Protein AF-A0A512IDS3-F1 (afdb_monomer)

Sequence (84 aa):
MRQLTAEYVCNPWEFADEGAYLAFEDPAAYEAARIPDRLTAERLAAYCRAMGIDPFSVPYYGSRAVLLRRPVDVLGRVPGRSLR

Nearest PDB structures (foldseek):
  2hj1-assembly1_B  TM=2.598E-01  e=5.459E+00  Haemophilus influenzae 86-028NP

Mean predicted aligned error: 10.23 Å

Structure (mmCIF, N/CA/C/O backbone):
data_AF-A0A512IDS3-F1
#
_entry.id   AF-A0A512IDS3-F1
#
loop_
_atom_site.group_PDB
_atom_site.id
_atom_site.type_symbol
_atom_site.label_atom_id
_atom_site.label_alt_id
_atom_site.label_comp_id
_atom_site.label_asym_id
_atom_site.label_entity_id
_atom_site.label_seq_id
_atom_site.pdbx_PDB_ins_code
_atom_site.Cartn_x
_atom_site.Cartn_y
_atom_site.Cartn_z
_atom_site.occupancy
_atom_site.B_iso_or_equiv
_atom_site.auth_seq_id
_atom_site.auth_comp_id
_atom_site.auth_asym_id
_atom_site.auth_atom_id
_atom_site.pdbx_PDB_model_num
ATOM 1 N N . MET A 1 1 ? -5.746 -17.077 -10.113 1.00 67.38 1 MET A N 1
ATOM 2 C CA . MET A 1 1 ? -5.459 -16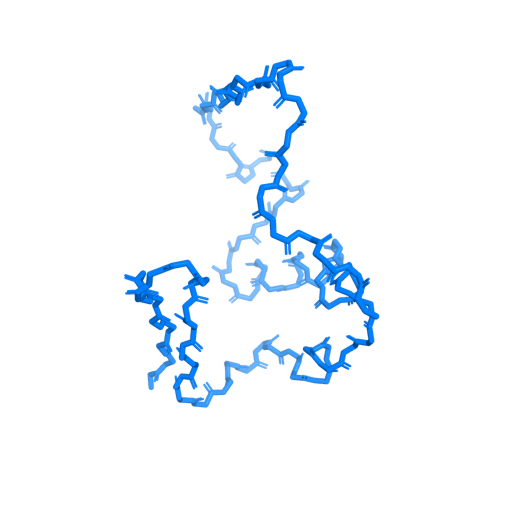.806 -8.690 1.00 67.38 1 MET A CA 1
ATOM 3 C C . MET A 1 1 ? -4.080 -16.176 -8.649 1.00 67.38 1 MET A C 1
ATOM 5 O O . MET A 1 1 ? -3.211 -16.712 -9.321 1.00 67.38 1 MET A O 1
ATOM 9 N N . ARG A 1 2 ? -3.918 -15.015 -8.003 1.00 79.75 2 ARG A N 1
ATOM 10 C CA . ARG A 1 2 ? -2.616 -14.344 -7.858 1.00 79.75 2 ARG A CA 1
ATOM 11 C C . ARG A 1 2 ? -1.963 -14.847 -6.577 1.00 79.75 2 ARG A C 1
ATOM 13 O O . ARG A 1 2 ? -2.651 -14.942 -5.558 1.00 79.75 2 ARG A O 1
ATOM 20 N N . GLN A 1 3 ? -0.692 -15.210 -6.643 1.00 81.56 3 GLN A N 1
ATOM 21 C CA . GLN A 1 3 ? 0.041 -15.780 -5.522 1.00 81.56 3 GLN A CA 1
ATOM 22 C C . GLN A 1 3 ? 1.408 -15.110 -5.432 1.00 81.56 3 GLN A C 1
ATOM 24 O O . GLN A 1 3 ? 2.154 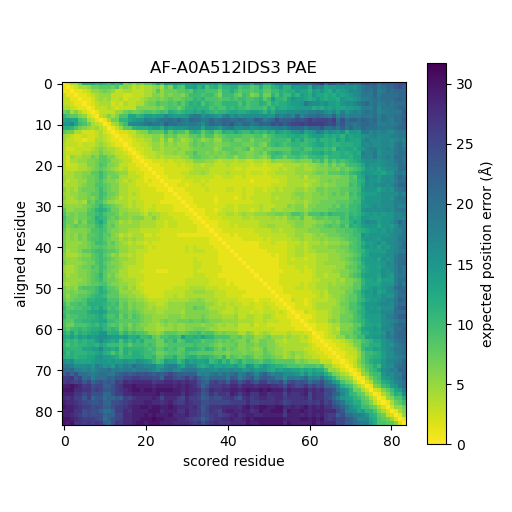-15.081 -6.404 1.00 81.56 3 GLN A O 1
ATOM 29 N N . LEU A 1 4 ? 1.716 -14.584 -4.248 1.00 80.44 4 LEU A N 1
ATOM 30 C CA . LEU A 1 4 ? 3.044 -14.096 -3.908 1.00 80.44 4 LEU A CA 1
ATOM 31 C C . LEU A 1 4 ? 3.665 -15.101 -2.944 1.00 80.44 4 LEU A C 1
ATOM 33 O O . LEU A 1 4 ? 3.159 -15.283 -1.832 1.00 80.44 4 LEU A O 1
ATOM 37 N N . THR A 1 5 ? 4.735 -15.762 -3.366 1.00 83.12 5 THR A N 1
ATOM 38 C CA . THR A 1 5 ? 5.547 -16.596 -2.477 1.00 83.12 5 THR A CA 1
ATOM 39 C C . THR A 1 5 ? 6.827 -15.855 -2.125 1.00 83.12 5 THR A C 1
ATOM 41 O O . THR A 1 5 ? 7.371 -15.097 -2.927 1.00 83.12 5 THR A O 1
ATOM 44 N N . ALA A 1 6 ? 7.278 -16.037 -0.888 1.00 80.44 6 ALA A N 1
ATOM 45 C CA . ALA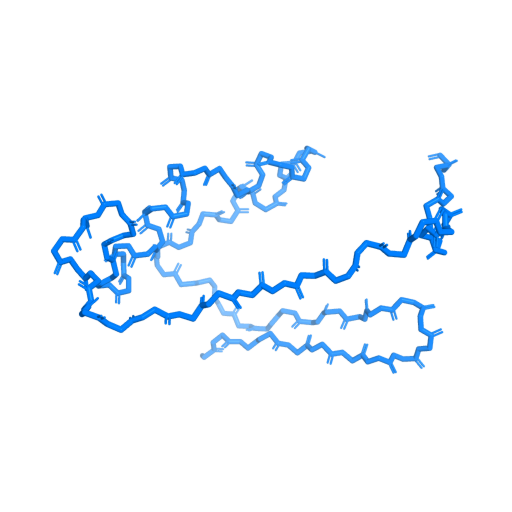 A 1 6 ? 8.543 -15.507 -0.415 1.00 80.44 6 ALA A CA 1
ATOM 46 C C . ALA A 1 6 ? 9.313 -16.639 0.263 1.00 80.44 6 ALA A C 1
ATOM 48 O O . ALA A 1 6 ? 8.808 -17.241 1.215 1.00 80.44 6 ALA A O 1
ATOM 49 N N . GLU A 1 7 ? 10.515 -16.926 -0.222 1.00 83.56 7 GLU A N 1
ATOM 50 C CA . GLU A 1 7 ? 11.381 -17.963 0.333 1.00 83.56 7 GLU A CA 1
ATOM 51 C C . GLU A 1 7 ? 12.640 -17.331 0.932 1.00 83.56 7 GLU A C 1
ATOM 53 O O . GLU A 1 7 ? 13.278 -16.453 0.342 1.00 83.56 7 GLU A O 1
ATOM 58 N N . TYR A 1 8 ? 12.997 -17.768 2.141 1.00 76.31 8 TYR A N 1
ATOM 59 C CA . TYR A 1 8 ? 14.252 -17.389 2.777 1.00 76.31 8 TYR A CA 1
ATOM 60 C C . TYR A 1 8 ? 15.340 -18.374 2.343 1.00 76.31 8 TYR A C 1
ATOM 62 O O . TYR A 1 8 ? 15.585 -19.369 3.021 1.00 76.31 8 TYR A O 1
ATOM 70 N N . VAL A 1 9 ? 15.968 -18.110 1.196 1.00 68.88 9 VAL A N 1
ATOM 71 C CA . VAL A 1 9 ? 16.905 -19.064 0.580 1.00 68.88 9 VAL A CA 1
ATOM 72 C C . VAL A 1 9 ? 18.264 -19.061 1.289 1.00 68.88 9 VAL A C 1
ATOM 74 O O . VAL A 1 9 ? 18.792 -20.130 1.572 1.00 68.88 9 VAL A O 1
ATOM 77 N N . CYS A 1 10 ? 18.803 -17.890 1.656 1.00 49.81 10 CYS A N 1
ATOM 78 C CA . CYS A 1 10 ? 19.943 -17.717 2.585 1.00 49.81 10 CYS A CA 1
ATOM 79 C C . CYS A 1 10 ? 20.404 -16.246 2.685 1.00 49.81 10 CYS A C 1
ATOM 81 O O . CYS A 1 10 ? 21.600 -15.978 2.762 1.00 49.81 10 CYS A O 1
ATOM 83 N N . ASN A 1 11 ? 19.462 -15.291 2.720 1.00 59.00 11 ASN A N 1
ATOM 84 C CA . ASN A 1 11 ? 19.700 -13.846 2.562 1.00 59.00 11 ASN A CA 1
ATOM 85 C C . ASN A 1 11 ? 20.285 -13.494 1.171 1.00 59.00 11 ASN A C 1
ATOM 87 O O . ASN A 1 11 ? 21.491 -13.636 0.968 1.00 59.00 11 ASN A O 1
ATOM 91 N N . PRO A 1 12 ? 19.487 -12.968 0.221 1.00 75.62 12 PRO A N 1
ATOM 92 C CA . PRO A 1 12 ? 18.214 -12.256 0.406 1.00 75.62 12 PRO A CA 1
ATOM 93 C C . PRO A 1 12 ? 16.958 -13.151 0.415 1.00 75.62 12 PRO A C 1
ATOM 95 O O . PRO A 1 12 ? 17.036 -14.359 0.216 1.00 75.62 12 PRO A O 1
ATOM 98 N N . TRP A 1 13 ? 15.803 -12.536 0.703 1.00 77.44 13 TRP A N 1
ATOM 99 C CA . TRP A 1 13 ? 14.486 -13.110 0.407 1.00 77.44 13 TRP A CA 1
ATOM 100 C C . TRP A 1 13 ? 14.269 -13.106 -1.105 1.00 77.44 13 TRP A C 1
ATOM 102 O O . TRP A 1 13 ? 14.472 -12.068 -1.742 1.00 77.44 13 TRP A O 1
ATOM 112 N N . GLU A 1 14 ? 13.826 -14.230 -1.653 1.00 79.75 14 GLU A N 1
ATOM 113 C CA . GLU A 1 14 ? 13.378 -14.316 -3.041 1.00 79.75 14 GLU A CA 1
ATOM 114 C C . GLU A 1 14 ? 11.854 -14.259 -3.080 1.00 79.75 14 GLU A C 1
ATOM 116 O O . GLU A 1 14 ? 11.183 -14.916 -2.284 1.00 79.75 14 GLU A O 1
ATOM 121 N N . PHE A 1 15 ? 11.316 -13.438 -3.980 1.00 82.00 15 PHE A N 1
ATOM 122 C CA . PHE A 1 15 ? 9.880 -13.270 -4.171 1.00 82.00 15 PHE A CA 1
ATOM 123 C C . PHE A 1 15 ? 9.513 -13.777 -5.560 1.00 82.00 15 PHE A C 1
ATOM 125 O O . PHE A 1 15 ? 10.081 -13.298 -6.544 1.00 82.00 15 PHE A O 1
ATOM 132 N N . ALA A 1 16 ? 8.557 -14.700 -5.642 1.00 84.75 16 ALA A N 1
ATOM 133 C CA . ALA A 1 16 ? 7.955 -15.101 -6.907 1.00 84.75 16 ALA A CA 1
ATOM 134 C C . ALA A 1 16 ? 6.514 -14.586 -6.966 1.00 84.75 16 ALA A C 1
ATOM 136 O O . ALA A 1 16 ? 5.719 -14.806 -6.047 1.00 84.75 16 ALA A O 1
ATOM 137 N N . ASP A 1 17 ? 6.212 -13.857 -8.039 1.00 87.12 17 ASP A N 1
ATOM 138 C CA . ASP A 1 17 ? 4.885 -13.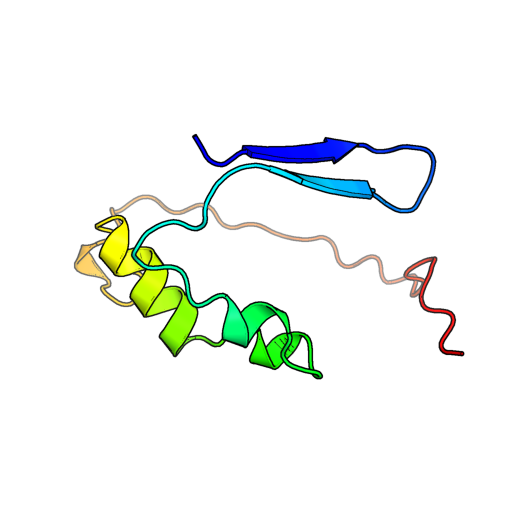326 -8.335 1.00 87.12 17 ASP A CA 1
ATOM 139 C C . ASP A 1 17 ? 4.268 -14.135 -9.479 1.00 87.12 17 ASP A C 1
ATOM 141 O O . ASP A 1 17 ? 4.771 -14.120 -10.605 1.00 87.12 17 ASP A O 1
ATOM 145 N N . GLU A 1 18 ? 3.191 -14.860 -9.183 1.00 87.31 18 GLU A N 1
ATOM 146 C CA . GLU A 1 18 ? 2.510 -15.729 -10.136 1.00 87.31 18 GLU A CA 1
ATOM 147 C C . GLU A 1 18 ? 1.040 -15.335 -10.321 1.00 87.31 18 GLU A C 1
ATOM 149 O O . GLU A 1 18 ? 0.306 -15.030 -9.374 1.00 87.31 18 GLU A O 1
ATOM 154 N N . GLY A 1 19 ? 0.578 -15.421 -11.570 1.00 88.88 19 GLY A N 1
ATOM 155 C CA . GLY A 1 19 ? -0.805 -15.160 -11.962 1.00 88.88 19 GLY A CA 1
ATOM 156 C C . GLY A 1 19 ? -1.038 -13.758 -12.527 1.00 88.88 19 GLY A C 1
ATOM 157 O O . GLY A 1 19 ? -0.162 -12.901 -12.549 1.00 88.88 19 GLY A O 1
ATOM 158 N N . ALA A 1 20 ? -2.252 -13.535 -13.032 1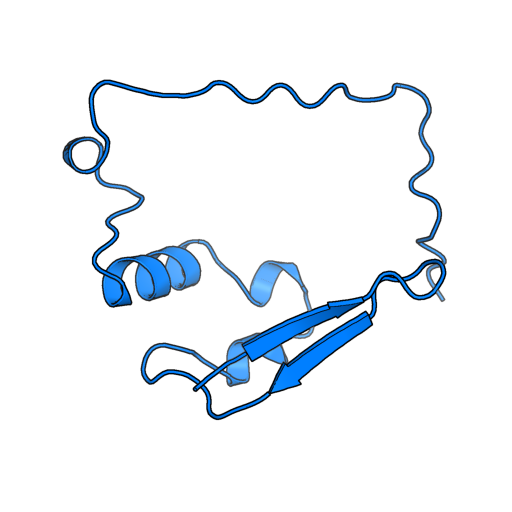.00 90.31 20 ALA A N 1
ATOM 159 C CA . ALA A 1 20 ? -2.636 -12.253 -13.610 1.00 90.31 20 ALA A CA 1
ATOM 160 C C . ALA A 1 20 ? -2.792 -11.174 -12.530 1.00 90.31 20 ALA A C 1
ATOM 162 O O . ALA A 1 20 ? -3.292 -11.456 -11.437 1.00 90.31 20 ALA A O 1
ATOM 163 N N . TYR A 1 21 ? -2.428 -9.939 -12.879 1.00 90.69 21 TYR A N 1
ATOM 164 C CA . TYR A 1 21 ? -2.745 -8.761 -12.080 1.00 90.69 21 TYR A CA 1
ATOM 165 C C . TYR A 1 21 ? -4.252 -8.665 -11.821 1.00 90.69 21 TYR A C 1
ATOM 167 O O . TYR A 1 21 ? -5.080 -8.974 -12.686 1.00 90.69 21 TYR A O 1
ATOM 175 N N . LEU A 1 22 ? -4.609 -8.228 -10.620 1.00 89.75 22 LEU A N 1
ATOM 176 C CA . LEU A 1 22 ? -5.977 -7.902 -10.252 1.00 89.75 22 LEU A CA 1
ATOM 177 C C . LEU A 1 22 ? -6.425 -6.651 -11.011 1.00 89.75 22 LEU A C 1
ATOM 179 O O . LEU A 1 22 ? -5.629 -5.778 -11.341 1.00 89.75 22 LEU A O 1
ATOM 183 N N . ALA A 1 23 ? -7.732 -6.532 -11.246 1.00 91.12 23 ALA A N 1
ATOM 184 C CA . ALA A 1 23 ? -8.295 -5.453 -12.060 1.00 91.12 23 ALA A CA 1
ATOM 185 C C . ALA A 1 23 ? -8.017 -4.037 -11.518 1.00 91.12 23 ALA A C 1
ATOM 187 O O . ALA A 1 23 ? -8.092 -3.071 -12.270 1.00 91.12 23 ALA A O 1
ATOM 188 N N . PHE A 1 24 ? -7.732 -3.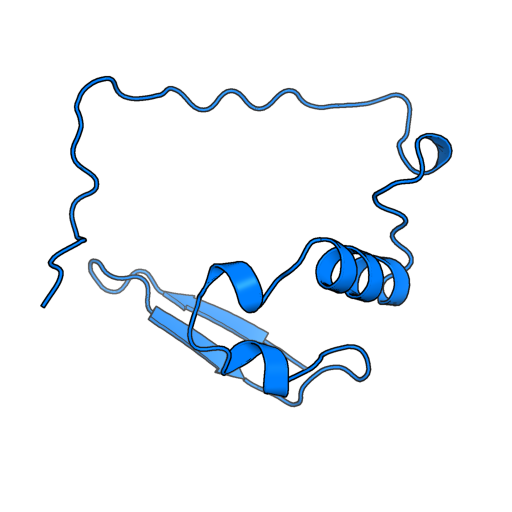911 -10.219 1.00 91.44 24 PHE A N 1
ATOM 189 C CA . PHE A 1 24 ? -7.423 -2.637 -9.571 1.00 91.44 24 PHE A CA 1
ATOM 190 C C . PHE A 1 24 ? -5.921 -2.343 -9.475 1.00 91.44 24 PHE A C 1
ATOM 192 O O . PHE A 1 24 ? -5.560 -1.247 -9.048 1.00 91.44 24 PHE A O 1
ATOM 199 N N . GLU A 1 25 ? -5.054 -3.307 -9.799 1.00 92.56 25 GLU A N 1
ATOM 200 C CA . GLU A 1 25 ? -3.607 -3.096 -9.798 1.00 92.56 25 GLU A CA 1
ATOM 201 C C . GLU A 1 25 ? -3.204 -2.203 -10.981 1.00 92.56 25 GLU A C 1
ATOM 203 O O . GLU A 1 25 ? -3.819 -2.225 -12.046 1.00 92.56 25 GLU A O 1
ATOM 208 N N . ASP A 1 26 ? -2.146 -1.419 -10.788 1.00 93.19 26 ASP A N 1
ATOM 209 C CA . ASP A 1 26 ? -1.490 -0.626 -11.827 1.00 93.19 26 ASP A CA 1
ATOM 210 C C . ASP A 1 26 ? -0.080 -1.188 -12.064 1.00 93.19 26 ASP A C 1
ATOM 212 O O . ASP A 1 26 ? 0.860 -0.807 -11.354 1.00 93.19 26 ASP A O 1
ATOM 216 N N . PRO A 1 27 ? 0.086 -2.097 -13.041 1.00 91.81 27 PRO A N 1
ATOM 217 C CA . PRO A 1 27 ? 1.370 -2.734 -13.313 1.00 91.81 27 PRO A CA 1
ATOM 218 C C . PRO A 1 27 ? 2.470 -1.748 -13.705 1.00 91.81 27 PRO A C 1
ATOM 220 O O . PRO A 1 27 ? 3.633 -1.963 -13.375 1.00 91.81 27 PRO A O 1
ATOM 223 N N . ALA A 1 28 ? 2.120 -0.633 -14.357 1.00 91.81 28 ALA A N 1
ATOM 224 C CA . ALA A 1 28 ? 3.104 0.369 -14.760 1.00 91.81 28 ALA A CA 1
ATOM 225 C C . ALA A 1 28 ? 3.782 1.024 -13.546 1.00 91.81 28 ALA A C 1
ATOM 227 O O . ALA A 1 28 ? 4.943 1.425 -13.618 1.00 91.81 28 ALA A O 1
ATOM 228 N N . ALA A 1 29 ? 3.087 1.087 -12.407 1.00 92.75 29 ALA A N 1
ATOM 229 C CA . ALA A 1 29 ? 3.651 1.598 -11.166 1.00 92.75 29 ALA A CA 1
ATOM 230 C C . ALA A 1 29 ? 4.782 0.719 -10.618 1.00 92.75 29 ALA A C 1
ATOM 232 O O . ALA A 1 29 ? 5.691 1.239 -9.973 1.00 92.75 29 ALA A O 1
ATOM 233 N N . TYR A 1 30 ? 4.757 -0.593 -10.865 1.00 90.00 30 TYR A N 1
ATOM 234 C CA . TYR A 1 30 ? 5.776 -1.518 -10.355 1.00 90.00 30 TYR A CA 1
ATOM 235 C C . TYR A 1 30 ? 7.143 -1.297 -11.003 1.00 90.00 30 TYR A C 1
ATOM 237 O O . TYR A 1 30 ? 8.173 -1.478 -10.349 1.00 90.00 30 TYR A O 1
ATOM 245 N N . GLU A 1 31 ? 7.137 -0.780 -12.228 1.00 91.00 31 GLU A N 1
ATOM 246 C CA . GLU A 1 31 ? 8.331 -0.440 -12.999 1.00 91.00 31 GLU A CA 1
ATOM 247 C C . GLU A 1 31 ? 8.889 0.955 -12.677 1.00 91.00 31 GLU A C 1
ATOM 249 O O . GLU A 1 31 ? 9.910 1.362 -13.236 1.00 91.00 31 GLU A O 1
ATOM 254 N N . ALA A 1 32 ? 8.273 1.713 -11.757 1.00 93.38 32 ALA A N 1
ATOM 255 C CA . ALA A 1 32 ? 8.789 3.029 -11.395 1.00 93.38 32 ALA A CA 1
ATOM 256 C C . ALA A 1 32 ? 10.228 2.924 -10.856 1.00 93.38 32 ALA A C 1
ATOM 258 O O . ALA A 1 32 ? 10.556 2.074 -10.016 1.00 93.38 32 ALA A O 1
ATOM 259 N N . ALA A 1 33 ? 11.103 3.816 -11.329 1.00 91.69 33 ALA A N 1
ATOM 260 C CA . ALA A 1 33 ? 12.533 3.765 -11.023 1.00 91.69 33 ALA A CA 1
ATOM 261 C C . ALA A 1 33 ? 12.818 3.902 -9.519 1.00 91.69 33 ALA A C 1
ATOM 263 O O . ALA A 1 33 ? 13.716 3.258 -8.975 1.00 91.69 33 ALA A O 1
ATOM 264 N N . ARG A 1 34 ? 12.040 4.738 -8.827 1.00 91.38 34 ARG A N 1
ATOM 265 C CA . ARG A 1 34 ? 12.168 4.958 -7.387 1.00 91.38 34 ARG A CA 1
ATOM 266 C C . ARG A 1 34 ? 11.180 4.066 -6.648 1.00 91.38 34 ARG A C 1
ATOM 268 O O . ARG A 1 34 ? 9.979 4.155 -6.865 1.00 91.38 34 ARG A O 1
ATOM 275 N N . ILE A 1 35 ? 11.691 3.268 -5.710 1.00 86.62 35 ILE A N 1
ATOM 276 C CA . ILE A 1 35 ? 10.877 2.372 -4.870 1.00 86.62 35 ILE A CA 1
ATOM 277 C C . ILE A 1 35 ? 9.700 3.103 -4.187 1.00 86.62 35 ILE A C 1
ATOM 279 O O . ILE A 1 35 ? 8.594 2.572 -4.250 1.00 86.62 35 ILE A O 1
ATOM 283 N N . PRO A 1 36 ? 9.869 4.305 -3.589 1.00 89.62 36 PRO A N 1
ATOM 284 C CA . PRO A 1 36 ? 8.749 5.026 -2.975 1.00 89.62 36 PRO A CA 1
ATOM 285 C C . PRO A 1 36 ? 7.623 5.395 -3.949 1.00 89.62 36 PRO A C 1
ATOM 287 O O . PRO A 1 36 ? 6.473 5.497 -3.536 1.00 89.62 36 PRO A O 1
ATOM 290 N N . ASP A 1 37 ? 7.935 5.560 -5.235 1.00 91.94 37 ASP A N 1
ATOM 291 C CA . ASP A 1 37 ? 6.967 5.991 -6.247 1.00 91.94 37 ASP A CA 1
ATOM 292 C C . ASP A 1 37 ? 6.098 4.810 -6.729 1.00 91.94 37 ASP A C 1
ATOM 294 O O . ASP A 1 37 ? 5.028 5.013 -7.303 1.00 91.94 37 ASP A O 1
ATOM 298 N N . ARG A 1 38 ? 6.518 3.564 -6.447 1.00 93.56 38 ARG A N 1
ATOM 299 C CA . ARG A 1 38 ? 5.776 2.341 -6.802 1.00 93.56 38 ARG A CA 1
ATOM 300 C C . ARG A 1 38 ? 4.495 2.166 -5.982 1.00 93.56 38 ARG A C 1
ATOM 302 O O . ARG A 1 38 ? 3.535 1.573 -6.466 1.00 93.56 38 ARG A O 1
ATOM 309 N N . LEU A 1 39 ? 4.464 2.684 -4.749 1.00 92.31 39 LEU A N 1
ATOM 310 C CA . LEU A 1 39 ? 3.316 2.601 -3.840 1.00 92.31 39 LEU A CA 1
ATOM 311 C C . LEU A 1 39 ? 3.119 3.926 -3.092 1.00 92.31 39 LEU A C 1
ATOM 313 O O . LEU A 1 39 ? 3.467 4.058 -1.919 1.00 92.31 39 LEU A O 1
ATOM 317 N N . THR A 1 40 ? 2.553 4.915 -3.784 1.00 92.38 40 THR A N 1
ATOM 318 C CA . THR A 1 40 ? 2.188 6.196 -3.164 1.00 92.38 40 THR A CA 1
ATOM 319 C C . THR A 1 40 ? 1.000 6.038 -2.209 1.00 92.38 40 THR A C 1
ATOM 321 O O . THR A 1 40 ? 0.272 5.040 -2.253 1.00 92.38 40 THR A O 1
ATOM 324 N N . ALA A 1 41 ? 0.766 7.036 -1.353 1.00 90.50 41 ALA A N 1
ATOM 325 C CA . ALA A 1 41 ? -0.369 7.037 -0.428 1.00 90.50 41 ALA A CA 1
ATOM 326 C C . ALA A 1 41 ? -1.721 7.000 -1.166 1.00 90.50 41 ALA A C 1
ATOM 328 O O . ALA A 1 41 ? -2.652 6.315 -0.739 1.00 90.50 41 ALA A O 1
ATOM 329 N N . GLU A 1 42 ? -1.819 7.689 -2.302 1.00 91.62 42 GLU A N 1
ATOM 330 C CA . GLU A 1 42 ? -3.010 7.712 -3.154 1.00 91.62 42 GLU A CA 1
ATOM 331 C C . GLU A 1 42 ? -3.272 6.335 -3.764 1.00 91.62 42 GLU A C 1
ATOM 333 O O . GLU A 1 42 ? -4.406 5.852 -3.752 1.00 91.62 42 GLU A O 1
ATOM 338 N N . ARG A 1 43 ? -2.215 5.676 -4.254 1.00 92.88 43 ARG A N 1
ATOM 339 C CA . ARG A 1 43 ? -2.304 4.330 -4.827 1.00 92.88 43 ARG A CA 1
ATOM 340 C C . ARG A 1 43 ? -2.683 3.298 -3.774 1.00 92.88 43 ARG A C 1
ATOM 342 O O . ARG A 1 43 ? -3.566 2.480 -4.016 1.00 92.88 43 ARG A O 1
ATOM 349 N N . LEU A 1 44 ? -2.072 3.378 -2.592 1.00 92.44 44 LEU A N 1
ATOM 350 C CA . LEU A 1 44 ? -2.448 2.554 -1.447 1.00 92.44 44 LEU A CA 1
ATOM 351 C C . LEU A 1 44 ? -3.940 2.713 -1.130 1.00 92.44 44 LEU A C 1
ATOM 353 O O . LEU A 1 44 ? -4.646 1.718 -1.002 1.00 92.44 44 LEU A O 1
ATOM 357 N N . ALA A 1 45 ? -4.441 3.948 -1.068 1.00 92.75 45 ALA A N 1
ATOM 358 C CA . ALA A 1 45 ? -5.854 4.202 -0.809 1.00 92.75 45 ALA A CA 1
ATOM 359 C C . ALA A 1 45 ? -6.772 3.642 -1.902 1.00 92.75 45 ALA A C 1
ATOM 361 O O . ALA A 1 45 ? -7.824 3.090 -1.583 1.00 92.75 45 ALA A O 1
ATOM 362 N N . ALA A 1 46 ? -6.381 3.751 -3.174 1.00 93.81 46 ALA A N 1
ATOM 363 C CA . ALA A 1 46 ? -7.126 3.164 -4.285 1.00 93.81 46 ALA A CA 1
ATOM 364 C C . ALA A 1 46 ? -7.199 1.631 -4.173 1.00 93.81 46 ALA A C 1
ATOM 366 O O . ALA A 1 46 ? -8.288 1.064 -4.272 1.00 93.81 46 ALA A O 1
ATOM 367 N N . TYR A 1 47 ? -6.072 0.971 -3.889 1.00 94.88 47 TYR A N 1
ATOM 368 C CA . TYR A 1 47 ? -6.018 -0.483 -3.709 1.00 94.88 47 TYR A CA 1
ATOM 369 C C . TYR A 1 47 ? -6.838 -0.931 -2.493 1.00 94.88 47 TYR A C 1
ATOM 371 O O . TYR A 1 47 ? -7.612 -1.881 -2.589 1.00 94.88 47 TYR A O 1
ATOM 379 N N . CYS A 1 48 ? -6.738 -0.220 -1.365 1.00 94.62 48 CYS A N 1
ATOM 380 C CA . CYS A 1 48 ? -7.567 -0.474 -0.188 1.00 94.62 48 CYS A CA 1
ATOM 381 C C . CYS A 1 48 ? -9.061 -0.397 -0.526 1.00 94.62 48 CYS A C 1
ATOM 383 O O . CYS A 1 48 ? -9.802 -1.333 -0.228 1.00 94.62 48 CYS A O 1
ATOM 385 N N . ARG A 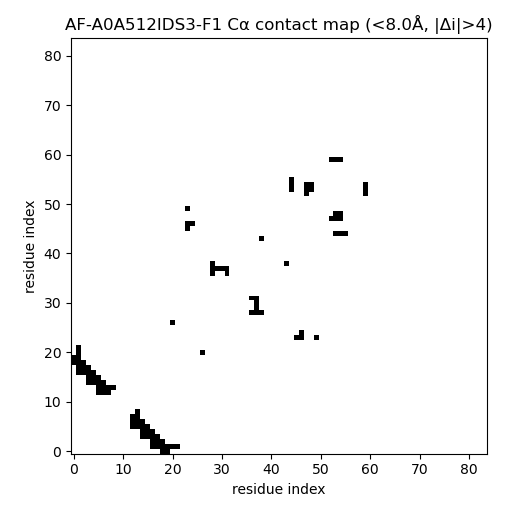1 49 ? -9.499 0.665 -1.210 1.00 94.38 49 ARG A N 1
ATOM 386 C CA . ARG A 1 49 ? -10.914 0.843 -1.574 1.00 94.38 49 ARG A CA 1
ATOM 387 C C . ARG A 1 49 ? -11.422 -0.248 -2.507 1.00 94.38 49 ARG A C 1
ATOM 389 O O . ARG A 1 49 ? -12.556 -0.687 -2.341 1.00 94.38 49 ARG A O 1
ATOM 396 N N . ALA A 1 50 ? -10.592 -0.731 -3.431 1.00 95.06 50 ALA A N 1
ATOM 397 C CA . ALA A 1 50 ? -10.942 -1.862 -4.289 1.00 95.06 50 ALA A CA 1
ATOM 398 C C . ALA A 1 50 ? -11.194 -3.162 -3.498 1.00 95.06 50 ALA A C 1
ATOM 400 O O . ALA A 1 50 ? -11.956 -4.016 -3.945 1.00 95.06 50 ALA A O 1
ATOM 401 N N . MET A 1 51 ? -10.609 -3.286 -2.303 1.00 92.31 51 MET A N 1
ATOM 402 C CA . MET A 1 51 ? -10.850 -4.381 -1.355 1.00 92.31 51 MET A CA 1
ATOM 403 C C . MET A 1 51 ? -11.926 -4.049 -0.302 1.00 92.31 51 MET A C 1
ATOM 405 O O . MET A 1 51 ? -12.118 -4.819 0.637 1.00 92.31 51 MET A O 1
ATOM 409 N N . GLY A 1 52 ? -12.619 -2.910 -0.423 1.00 93.62 52 GLY A N 1
ATOM 410 C CA . GLY A 1 52 ? -13.620 -2.455 0.550 1.00 93.62 52 GLY A CA 1
ATOM 411 C C . GLY A 1 52 ? -13.035 -1.867 1.842 1.00 93.62 52 GLY A C 1
ATOM 412 O O . GLY A 1 52 ? -13.752 -1.722 2.829 1.00 93.62 52 GLY A O 1
ATOM 413 N N . ILE A 1 53 ? -11.745 -1.529 1.847 1.00 94.62 53 ILE A N 1
ATOM 414 C CA . ILE A 1 53 ? -11.035 -0.929 2.980 1.00 94.62 53 ILE A CA 1
ATOM 415 C C . ILE A 1 53 ? -10.999 0.591 2.794 1.00 94.62 53 ILE A C 1
ATOM 417 O O . ILE A 1 53 ? -10.570 1.072 1.743 1.00 94.62 53 ILE A O 1
ATOM 421 N N . ASP A 1 54 ? -11.374 1.359 3.820 1.00 92.44 54 ASP A N 1
ATOM 422 C CA . ASP A 1 54 ? -11.275 2.824 3.798 1.00 92.44 54 ASP A CA 1
ATOM 423 C C . ASP A 1 54 ? -10.207 3.331 4.786 1.00 92.44 54 ASP A C 1
ATOM 425 O O . ASP A 1 54 ? -10.502 3.627 5.946 1.00 92.44 54 ASP A O 1
ATOM 429 N N . PRO A 1 55 ? -8.934 3.421 4.356 1.00 88.12 55 PRO A N 1
ATOM 430 C CA . PRO A 1 55 ? -7.804 3.569 5.268 1.00 88.12 55 PRO A CA 1
ATOM 431 C C . PRO A 1 55 ? -7.722 4.946 5.935 1.00 88.12 55 PRO A C 1
ATOM 433 O O . PRO A 1 55 ? -7.050 5.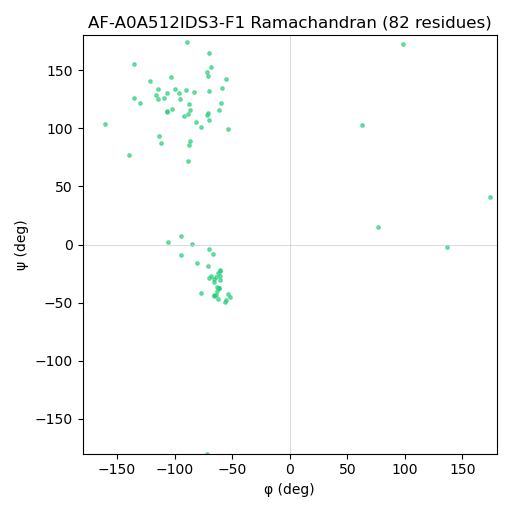081 6.957 1.00 88.12 55 PRO A O 1
ATOM 436 N N . PHE A 1 56 ? -8.388 5.961 5.381 1.00 86.62 56 PHE A N 1
ATOM 437 C CA . PHE A 1 56 ? -8.374 7.330 5.907 1.00 86.62 56 PHE A CA 1
ATOM 438 C C . PHE A 1 56 ? -9.677 7.721 6.608 1.00 86.62 56 PHE A C 1
ATOM 440 O O . PHE A 1 56 ? -9.811 8.845 7.090 1.00 86.62 56 PHE A O 1
ATOM 447 N N . SER A 1 57 ? -10.628 6.795 6.702 1.00 88.44 57 SER A N 1
ATOM 448 C CA . SER A 1 57 ? -11.872 6.992 7.428 1.00 88.44 57 SER A CA 1
ATOM 449 C C . SER A 1 57 ? -11.716 6.504 8.859 1.00 88.44 57 SER A C 1
ATOM 451 O O . SER A 1 57 ? -11.621 5.310 9.117 1.00 88.44 57 SER A O 1
ATOM 453 N N . VAL A 1 58 ? -11.705 7.430 9.820 1.00 87.38 58 VAL A N 1
ATOM 454 C CA . VAL A 1 58 ? -11.704 7.074 11.250 1.00 87.38 58 VAL A CA 1
ATOM 455 C C . VAL A 1 58 ? -12.870 6.131 11.600 1.00 87.38 58 VAL A C 1
ATOM 457 O O . VAL A 1 58 ? -12.612 5.144 12.282 1.00 87.38 58 VAL A O 1
ATOM 460 N N . PRO A 1 59 ? -14.107 6.340 11.094 1.00 90.44 59 PRO A N 1
ATOM 461 C CA . PRO A 1 59 ? -15.215 5.408 11.319 1.00 90.44 59 PRO A CA 1
ATOM 462 C C . PRO A 1 59 ? -15.008 3.981 10.793 1.00 90.44 59 PRO A C 1
ATOM 464 O O . PRO A 1 59 ? -15.676 3.072 11.280 1.00 90.44 59 PRO A O 1
ATOM 467 N N . TYR A 1 60 ? -14.129 3.766 9.805 1.00 90.75 60 TYR A N 1
ATOM 468 C CA . TYR A 1 60 ? -13.810 2.420 9.313 1.00 90.75 60 TYR A CA 1
ATOM 469 C C . TYR A 1 60 ? -13.097 1.584 10.387 1.00 90.75 60 TYR A C 1
ATOM 471 O O . TYR A 1 60 ? -13.277 0.368 10.469 1.00 90.75 60 TYR A O 1
ATOM 479 N N . TYR A 1 61 ? -12.305 2.235 11.240 1.00 89.19 61 TYR A N 1
ATOM 480 C CA . TYR A 1 61 ? -11.607 1.573 12.331 1.00 89.19 61 TYR A CA 1
ATOM 481 C C . TYR A 1 61 ? -12.528 1.408 13.542 1.00 89.19 61 TYR A C 1
ATOM 483 O O . TYR A 1 61 ? -13.182 2.341 14.002 1.00 89.19 61 TYR A O 1
ATOM 491 N N . GLY A 1 62 ? -12.559 0.194 14.091 1.00 88.12 62 GLY A N 1
ATOM 492 C CA . GLY A 1 62 ? -13.269 -0.084 15.335 1.00 88.12 62 GLY A CA 1
ATOM 493 C C . GLY A 1 62 ? -12.567 0.509 16.562 1.00 88.12 62 GLY A C 1
ATOM 494 O O . GLY A 1 62 ? -11.479 1.071 16.495 1.00 88.12 62 GLY A O 1
ATOM 495 N N . SER A 1 63 ? -13.157 0.295 17.736 1.00 90.38 63 SER A N 1
ATOM 496 C CA . SER A 1 63 ? -12.626 0.783 19.020 1.00 90.38 63 SER A CA 1
ATOM 497 C C . SER A 1 63 ? -11.350 0.080 19.502 1.00 90.38 63 SER A C 1
ATOM 499 O O . SER A 1 63 ? -10.806 0.433 20.549 1.00 90.38 63 SER A O 1
ATOM 501 N N . ARG A 1 64 ? -10.879 -0.942 18.779 1.00 89.69 64 ARG A N 1
ATOM 502 C CA . ARG A 1 64 ? -9.705 -1.739 19.138 1.00 89.69 64 ARG A CA 1
ATOM 503 C C . ARG A 1 64 ? -8.544 -1.384 18.225 1.00 89.69 64 ARG A C 1
ATOM 505 O O . ARG A 1 64 ? -8.672 -1.438 17.007 1.00 89.69 64 ARG A O 1
ATOM 512 N N . ALA A 1 65 ? -7.399 -1.110 18.833 1.00 87.25 65 ALA A N 1
ATOM 513 C CA . ALA A 1 65 ? -6.144 -0.874 18.140 1.00 87.25 65 ALA A CA 1
ATOM 514 C C . ALA A 1 65 ? -5.014 -1.639 18.834 1.00 87.25 65 ALA A C 1
ATOM 516 O O . ALA A 1 65 ? -5.085 -1.929 20.030 1.00 87.25 65 ALA A O 1
ATOM 517 N N . VAL A 1 66 ? -3.962 -1.946 18.080 1.00 88.75 66 VAL A N 1
ATOM 518 C CA . VAL A 1 66 ? -2.723 -2.528 18.604 1.00 88.75 66 VAL A CA 1
ATOM 519 C C . VAL A 1 66 ? -1.603 -1.527 18.366 1.00 88.75 66 VAL A C 1
ATOM 521 O O . VAL A 1 66 ? -1.413 -1.057 17.247 1.00 88.75 66 VAL A O 1
ATOM 524 N N . LEU A 1 67 ? -0.848 -1.206 19.417 1.00 88.88 67 LEU A N 1
ATOM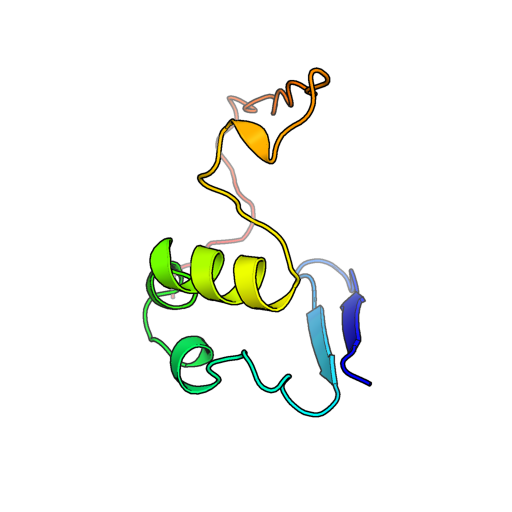 525 C CA . LEU A 1 67 ? 0.369 -0.415 19.292 1.00 88.88 67 LEU A CA 1
ATOM 526 C C . LEU A 1 67 ? 1.545 -1.352 19.023 1.00 88.88 67 LEU A C 1
ATOM 528 O O . LEU A 1 67 ? 1.955 -2.113 19.899 1.00 88.88 67 LEU A O 1
ATOM 532 N N . LEU A 1 68 ? 2.117 -1.264 17.826 1.00 87.00 68 LEU A N 1
ATOM 533 C CA . LEU A 1 68 ? 3.350 -1.969 17.495 1.00 87.00 68 LEU A CA 1
ATOM 534 C C . LEU A 1 68 ? 4.548 -1.108 17.898 1.00 87.00 68 LEU A C 1
ATOM 536 O O . LEU A 1 68 ? 4.714 0.012 17.416 1.00 87.00 68 LEU A O 1
ATOM 540 N N . ARG A 1 69 ? 5.405 -1.638 18.773 1.00 83.44 69 ARG A N 1
ATOM 541 C CA . ARG A 1 69 ? 6.722 -1.058 19.049 1.00 83.44 69 ARG A CA 1
ATOM 542 C C . ARG A 1 69 ? 7.769 -1.870 18.313 1.00 83.44 69 ARG A C 1
ATOM 544 O O . ARG A 1 69 ? 7.971 -3.040 18.618 1.00 83.44 69 ARG A O 1
ATOM 551 N N . ARG A 1 70 ? 8.461 -1.231 17.375 1.00 78.19 70 ARG A N 1
ATOM 552 C CA . ARG A 1 70 ? 9.698 -1.779 16.829 1.00 78.19 70 ARG A CA 1
ATOM 553 C C . ARG A 1 70 ? 10.844 -1.329 17.738 1.00 78.19 70 ARG A C 1
ATOM 555 O O . ARG A 1 70 ? 11.065 -0.119 17.821 1.00 78.19 70 ARG A O 1
ATOM 562 N N . PRO A 1 71 ? 11.557 -2.235 18.428 1.00 72.25 71 PRO A N 1
ATOM 563 C CA . PRO A 1 71 ? 12.817 -1.860 19.046 1.00 72.25 71 PRO A CA 1
ATOM 564 C C . PRO A 1 71 ? 13.750 -1.380 17.929 1.00 72.25 71 PRO A C 1
ATOM 566 O O . PRO A 1 71 ? 13.966 -2.073 16.934 1.00 72.25 71 PRO A O 1
ATOM 569 N N . VAL A 1 72 ? 14.218 -0.140 18.039 1.00 64.44 72 VAL A N 1
ATOM 570 C CA . VAL A 1 72 ? 15.309 0.349 17.200 1.00 64.44 72 VAL A CA 1
ATOM 571 C C . VAL A 1 72 ? 16.574 -0.166 17.859 1.00 64.44 72 VAL A C 1
ATOM 573 O O . VAL A 1 72 ? 16.966 0.342 18.908 1.00 64.44 72 VAL A O 1
ATOM 576 N N . ASP A 1 73 ? 17.192 -1.188 17.276 1.00 61.97 73 ASP A N 1
ATOM 577 C CA . ASP A 1 73 ? 18.550 -1.541 17.666 1.00 61.97 73 ASP A CA 1
ATOM 578 C C . ASP A 1 73 ? 19.445 -0.339 17.349 1.00 61.97 73 ASP A C 1
ATOM 580 O O . ASP A 1 73 ? 19.597 0.070 16.198 1.00 61.97 73 ASP A O 1
ATOM 584 N N . VAL A 1 74 ? 20.023 0.256 18.395 1.00 55.69 74 VAL A N 1
ATOM 585 C CA . VAL A 1 74 ? 20.942 1.408 18.305 1.00 55.69 74 VAL A CA 1
ATOM 586 C C . VAL A 1 74 ? 22.254 1.017 17.599 1.00 55.69 74 VAL A C 1
ATOM 588 O O . VAL A 1 74 ? 23.065 1.867 17.237 1.00 55.69 74 VAL A O 1
ATOM 591 N N . LEU A 1 75 ? 22.458 -0.273 17.326 1.00 53.56 75 LEU A N 1
ATOM 592 C CA . LEU A 1 75 ? 23.579 -0.776 16.547 1.00 53.56 75 LEU A CA 1
ATOM 593 C C . LEU A 1 75 ? 23.231 -0.736 15.058 1.00 53.56 75 LEU A C 1
ATOM 595 O O . LEU A 1 75 ? 22.717 -1.686 14.472 1.00 53.56 75 LEU A O 1
ATOM 599 N N . GLY A 1 76 ? 23.532 0.408 14.447 1.00 53.47 76 GLY A N 1
ATOM 600 C CA . GLY A 1 76 ? 23.442 0.619 13.012 1.00 53.47 76 GLY A CA 1
ATOM 601 C C . GLY A 1 76 ? 24.219 -0.431 12.217 1.00 53.47 76 GLY A C 1
ATOM 602 O O . GLY A 1 76 ? 25.422 -0.311 12.015 1.00 53.47 76 GLY A O 1
ATOM 603 N N . ARG A 1 77 ? 23.512 -1.432 11.695 1.00 45.47 77 ARG A N 1
ATOM 604 C CA . ARG A 1 77 ? 23.881 -2.138 10.467 1.00 45.47 77 ARG A CA 1
ATOM 605 C C . ARG A 1 77 ? 22.644 -2.836 9.926 1.00 45.47 77 ARG A C 1
ATOM 607 O O . ARG A 1 77 ? 22.258 -3.885 10.417 1.00 45.47 77 ARG A O 1
ATOM 614 N N . VAL A 1 78 ? 22.038 -2.281 8.880 1.00 51.09 78 VAL A N 1
ATOM 615 C CA . VAL A 1 78 ? 21.275 -3.127 7.955 1.00 51.09 78 VAL A CA 1
ATOM 616 C C . VAL A 1 78 ? 22.338 -3.925 7.194 1.00 51.09 78 VAL A C 1
ATOM 618 O O . VAL A 1 78 ? 23.115 -3.308 6.457 1.00 51.09 78 VAL A O 1
ATOM 621 N N . PRO A 1 79 ? 22.468 -5.251 7.374 1.00 43.28 79 PRO A N 1
ATOM 622 C CA . PRO A 1 79 ? 23.367 -6.022 6.536 1.00 43.28 79 PRO A CA 1
ATOM 623 C C . PRO A 1 79 ? 22.727 -6.075 5.148 1.00 43.28 79 PRO A C 1
ATOM 625 O O . PRO A 1 79 ? 21.659 -6.655 4.990 1.00 43.28 79 PRO A O 1
ATOM 628 N N . GLY A 1 80 ? 23.345 -5.439 4.150 1.00 46.91 80 GLY A N 1
ATOM 629 C CA . GLY A 1 80 ? 23.011 -5.724 2.750 1.00 46.91 80 GLY A CA 1
ATOM 630 C C . GLY A 1 80 ? 22.859 -4.551 1.788 1.00 46.91 80 GLY A C 1
ATOM 631 O O . GLY A 1 80 ? 22.680 -4.803 0.604 1.00 46.91 80 GLY A O 1
ATOM 632 N N . ARG A 1 81 ? 22.977 -3.281 2.200 1.00 42.75 81 ARG A N 1
ATOM 633 C CA . ARG A 1 81 ? 22.979 -2.182 1.215 1.00 42.75 81 ARG A CA 1
ATOM 634 C C . ARG A 1 81 ? 24.397 -1.900 0.710 1.00 42.75 81 ARG A C 1
ATOM 636 O O . ARG A 1 81 ? 25.006 -0.899 1.070 1.00 42.75 81 ARG A O 1
ATOM 643 N N . SER A 1 82 ? 24.927 -2.807 -0.111 1.00 39.62 82 SER A N 1
ATOM 644 C CA . SER A 1 82 ? 26.029 -2.468 -1.015 1.00 39.62 82 SER A CA 1
ATOM 645 C C . SER A 1 82 ? 25.416 -1.690 -2.178 1.00 39.62 82 SER A C 1
ATOM 647 O O . SER A 1 82 ? 24.751 -2.264 -3.034 1.00 39.62 82 SER A O 1
ATOM 649 N N . LEU A 1 83 ? 25.549 -0.364 -2.144 1.00 39.97 83 LEU A N 1
ATOM 650 C CA . LEU A 1 83 ? 25.353 0.461 -3.330 1.00 39.97 83 LEU A CA 1
ATOM 651 C C . LEU A 1 83 ? 26.542 0.164 -4.250 1.00 39.97 83 LEU A C 1
ATOM 653 O O . LEU A 1 83 ? 27.672 0.531 -3.923 1.00 39.97 83 LEU A O 1
ATOM 657 N N . ARG A 1 84 ? 26.290 -0.568 -5.333 1.00 38.47 84 ARG A N 1
ATOM 658 C CA . ARG A 1 84 ? 27.075 -0.424 -6.558 1.00 38.47 84 ARG A CA 1
ATOM 659 C C . ARG A 1 84 ? 26.402 0.625 -7.425 1.00 38.47 84 ARG A C 1
ATOM 661 O O . ARG A 1 84 ? 25.150 0.658 -7.403 1.00 38.47 84 ARG A O 1
#

Secondary structure (DSSP, 8-state):
--EEEEEESSSSEEEEEESPPPTT--HHHHT-SSHHHHS-HHHHHHHHHHTT--TT-GGGS-S----------SS---TT----

Foldseek 3Di:
DWDWDWDCPPPDIDIDTDDDDDPQDDVVLCPDPDPQSSCDPVSVCSVCVVVVHRPPDPVSDDPDDDDDDDPDPPPDDPPDPPDD

Radius of gyration: 17.2 Å; Cα contacts (8 Å, |Δi|>4): 52; chains: 1; bounding box: 42×27×34 Å

Solvent-accessible surface area (backbone atoms only — not comparable to full-atom values): 5827 Å² total; per-residue (Å²): 119,66,46,79,48,75,45,81,80,77,78,66,74,48,74,48,83,43,65,68,82,56,94,78,61,62,73,74,34,70,69,41,89,49,72,71,67,41,63,38,74,68,54,48,47,52,49,33,45,76,73,76,38,55,90,86,43,71,86,68,54,68,99,73,85,80,87,86,80,78,85,76,71,86,71,88,66,80,89,77,83,76,84,126

pLDDT: mean 81.07, std 16.04, range [38.47, 95.06]

Organism: NCBI:txid388357